Protein AF-A0A7V9C819-F1 (afdb_monomer)

Secondary structure (DSSP, 8-state):
--TTPPPEE---TTTT-S-EEEEEEEEETTEEEEEEEETTTEEEEEEESS-SEEEEE-GGG-HHHHHHH---SS-EEEEESS-HHHHHHHHH-TTHHHH-TT-EEEEEEETTEEEEEEESSPPEEEEE-----------PPP-

Mean predicted aligned error: 7.85 Å

pLDDT: mean 83.58, std 13.46, range [41.59, 98.25]

Structure (mmCIF, N/CA/C/O backbone):
data_AF-A0A7V9C819-F1
#
_entry.id   AF-A0A7V9C819-F1
#
loop_
_atom_site.group_PDB
_atom_site.id
_atom_site.type_symbol
_atom_site.label_atom_id
_atom_site.label_alt_id
_atom_site.label_comp_id
_atom_site.label_asym_id
_atom_site.label_entity_id
_atom_site.label_seq_id
_atom_site.pdbx_PDB_ins_code
_atom_site.Cartn_x
_atom_site.Cartn_y
_atom_site.Cartn_z
_atom_site.occupancy
_atom_site.B_iso_or_equiv
_atom_site.auth_seq_id
_atom_site.auth_comp_id
_atom_site.auth_asym_id
_atom_site.auth_atom_id
_atom_site.pdbx_PDB_model_num
ATOM 1 N N . MET A 1 1 ? -1.822 15.759 12.902 1.00 69.62 1 MET A N 1
ATOM 2 C CA . MET A 1 1 ? -2.241 14.743 11.917 1.00 69.62 1 MET A CA 1
ATOM 3 C C . MET A 1 1 ? -1.214 13.622 11.737 1.00 69.62 1 MET A C 1
ATOM 5 O O . MET A 1 1 ? -1.606 12.491 11.502 1.00 69.62 1 MET A O 1
ATOM 9 N N . TYR A 1 2 ? 0.100 13.877 11.841 1.00 77.06 2 TYR A N 1
ATOM 10 C CA . TYR A 1 2 ? 1.110 12.801 11.720 1.00 77.06 2 TYR A CA 1
ATOM 11 C C . TYR A 1 2 ? 2.069 12.720 12.914 1.00 77.06 2 TYR A C 1
ATOM 13 O O . TYR A 1 2 ? 3.159 12.173 12.782 1.00 77.06 2 TYR A O 1
ATOM 21 N N . GLU A 1 3 ? 1.774 13.384 14.036 1.00 74.06 3 GLU A N 1
ATOM 22 C CA . GLU A 1 3 ? 2.679 13.444 15.203 1.00 74.06 3 GLU A CA 1
ATOM 23 C C . GLU A 1 3 ? 2.896 12.082 15.847 1.00 74.06 3 GLU A C 1
ATOM 25 O O . GLU A 1 3 ? 4.043 11.744 16.125 1.00 74.06 3 GLU A O 1
ATOM 30 N N . ASP A 1 4 ? 1.845 11.273 15.910 1.00 81.06 4 ASP A N 1
ATOM 31 C CA . ASP A 1 4 ? 1.878 9.953 16.540 1.00 81.06 4 ASP A CA 1
ATOM 32 C C . ASP A 1 4 ? 2.040 8.799 15.538 1.00 81.06 4 ASP A C 1
ATOM 34 O O . ASP A 1 4 ? 1.876 7.633 15.894 1.00 81.06 4 ASP A O 1
ATOM 38 N N . TRP A 1 5 ? 2.329 9.103 14.267 1.00 84.50 5 TRP A N 1
ATOM 39 C CA . TRP A 1 5 ? 2.540 8.063 13.262 1.00 84.50 5 TRP A CA 1
ATOM 40 C C . TRP A 1 5 ? 3.913 7.418 13.453 1.00 84.50 5 TRP A C 1
ATOM 42 O O . TRP A 1 5 ? 4.951 8.081 13.389 1.00 84.50 5 TRP A O 1
ATOM 52 N N . GLU A 1 6 ? 3.905 6.102 13.639 1.00 84.00 6 GLU A N 1
ATOM 53 C CA . GLU A 1 6 ? 5.102 5.266 13.648 1.00 84.00 6 GLU A CA 1
ATOM 54 C C . GLU A 1 6 ? 5.311 4.708 12.236 1.00 84.00 6 GLU A C 1
ATOM 56 O O . GLU A 1 6 ? 4.451 4.006 11.705 1.00 84.00 6 GLU A O 1
ATOM 61 N N . PHE A 1 7 ? 6.440 5.054 11.612 1.00 87.38 7 PHE A N 1
ATOM 62 C CA . PHE A 1 7 ? 6.770 4.621 10.256 1.00 87.38 7 PHE A CA 1
ATOM 63 C C . PHE A 1 7 ? 7.772 3.474 10.287 1.00 87.38 7 PHE A C 1
ATOM 65 O O . PHE A 1 7 ? 8.907 3.637 10.745 1.00 87.38 7 PHE A O 1
ATOM 72 N N . GLU A 1 8 ? 7.384 2.346 9.711 1.00 90.31 8 GLU A N 1
ATOM 73 C CA . GLU A 1 8 ? 8.262 1.213 9.468 1.00 90.31 8 GLU A CA 1
ATOM 74 C C . GLU A 1 8 ? 8.575 1.133 7.977 1.00 90.31 8 GLU A C 1
ATOM 76 O O . GLU A 1 8 ? 7.683 1.218 7.130 1.00 90.31 8 GLU A O 1
ATOM 81 N N . ARG A 1 9 ? 9.858 0.985 7.629 1.00 87.94 9 ARG A N 1
ATOM 82 C CA . ARG A 1 9 ? 10.224 0.760 6.230 1.00 87.94 9 ARG A CA 1
ATOM 83 C C . ARG A 1 9 ? 9.764 -0.634 5.831 1.00 87.94 9 ARG A C 1
ATOM 85 O O . ARG A 1 9 ? 10.163 -1.619 6.445 1.00 87.94 9 ARG A O 1
ATOM 92 N N . TRP A 1 10 ? 8.973 -0.698 4.774 1.00 90.38 10 TRP A N 1
ATOM 93 C CA . TRP A 1 10 ? 8.564 -1.949 4.164 1.00 90.38 10 TRP A CA 1
ATOM 94 C C . TRP A 1 10 ? 9.546 -2.271 3.046 1.00 90.38 10 TRP A C 1
ATOM 96 O O . TRP A 1 10 ? 9.541 -1.601 2.017 1.00 90.38 10 TRP A O 1
ATOM 106 N N . GLU A 1 11 ? 10.430 -3.243 3.270 1.00 89.56 11 GLU A N 1
ATOM 107 C CA . GLU A 1 11 ? 11.401 -3.671 2.259 1.00 89.56 11 GLU A CA 1
ATOM 108 C C . GLU A 1 11 ? 10.677 -4.436 1.139 1.00 89.56 11 GLU A C 1
ATOM 110 O O . GLU A 1 11 ? 10.179 -5.545 1.329 1.00 89.56 11 GLU A O 1
ATOM 115 N N . THR A 1 12 ? 10.610 -3.813 -0.034 1.00 88.81 12 THR A N 1
ATOM 116 C CA . THR A 1 12 ? 9.987 -4.309 -1.262 1.00 88.81 12 THR A CA 1
ATOM 117 C C . THR A 1 12 ? 11.013 -4.294 -2.402 1.00 88.81 12 THR A C 1
ATOM 119 O O . THR A 1 12 ? 12.054 -3.634 -2.298 1.00 88.81 12 THR A O 1
ATOM 122 N N . PRO A 1 13 ? 10.745 -4.965 -3.538 1.00 89.19 13 PRO A N 1
ATOM 123 C CA . PRO A 1 13 ? 11.645 -4.942 -4.695 1.00 89.19 13 PRO A CA 1
ATOM 124 C C . PRO A 1 13 ? 11.958 -3.537 -5.248 1.00 89.19 13 PRO A C 1
ATOM 126 O O . PRO A 1 13 ? 12.975 -3.367 -5.931 1.00 89.19 13 PRO A O 1
ATOM 129 N N . VAL A 1 14 ? 11.125 -2.535 -4.927 1.00 86.62 14 VAL A N 1
ATOM 130 C CA . VAL A 1 14 ? 11.303 -1.127 -5.320 1.00 86.62 14 VAL A CA 1
ATOM 131 C C . VAL A 1 14 ? 11.901 -0.227 -4.240 1.00 86.62 14 VAL A C 1
ATOM 133 O O . VAL A 1 14 ? 12.169 0.942 -4.505 1.00 86.62 14 VAL A O 1
ATOM 136 N N . SER A 1 15 ? 12.166 -0.729 -3.030 1.00 84.25 15 SER A N 1
ATOM 137 C CA . SER A 1 15 ? 12.634 0.115 -1.917 1.00 84.25 15 SER A CA 1
ATOM 138 C C . SER A 1 15 ? 13.976 0.812 -2.169 1.00 84.25 15 SER A C 1
ATOM 140 O O . SER A 1 15 ? 14.346 1.707 -1.409 1.00 84.25 15 SER A O 1
ATOM 142 N N . ASN A 1 16 ? 14.716 0.415 -3.210 1.00 82.75 16 ASN A N 1
ATOM 143 C CA . ASN A 1 16 ? 15.995 1.009 -3.610 1.00 82.75 16 ASN A CA 1
ATOM 144 C C . ASN A 1 16 ? 15.942 1.744 -4.962 1.00 82.75 16 ASN A C 1
ATOM 146 O O . ASN A 1 16 ? 16.981 2.202 -5.438 1.00 82.75 16 ASN A O 1
ATOM 150 N N . GLU A 1 17 ? 14.771 1.852 -5.586 1.00 85.69 17 GLU A N 1
ATOM 151 C CA . GLU A 1 17 ? 14.600 2.588 -6.845 1.00 85.69 17 GLU A CA 1
ATOM 152 C C . GLU A 1 17 ? 14.518 4.076 -6.572 1.00 85.69 17 GLU A C 1
ATOM 154 O O . GLU A 1 17 ? 14.049 4.455 -5.517 1.00 85.69 17 GLU A O 1
ATOM 159 N N . ARG A 1 18 ? 14.987 4.948 -7.465 1.00 80.62 18 ARG A N 1
ATOM 160 C CA . ARG A 1 18 ? 15.020 6.389 -7.143 1.00 80.62 18 ARG A CA 1
ATOM 161 C C . ARG A 1 18 ? 13.704 7.114 -7.341 1.00 80.62 18 ARG A C 1
ATOM 163 O O . ARG A 1 18 ? 13.440 8.090 -6.648 1.00 80.62 18 ARG A O 1
ATOM 170 N N . LEU A 1 19 ? 12.971 6.660 -8.341 1.00 83.81 19 LEU A N 1
ATOM 171 C CA . LEU A 1 19 ? 11.755 7.258 -8.848 1.00 83.81 19 LEU A CA 1
ATOM 172 C C . LEU A 1 19 ? 10.758 6.124 -9.004 1.00 83.81 19 LEU A C 1
ATOM 174 O O . LEU A 1 19 ? 11.107 5.062 -9.538 1.00 83.81 19 LEU A O 1
ATOM 178 N N . LEU A 1 20 ? 9.559 6.356 -8.493 1.00 89.38 20 LEU A N 1
ATOM 179 C CA . LEU A 1 20 ? 8.443 5.439 -8.613 1.00 89.38 20 LEU A CA 1
ATOM 180 C C . LEU A 1 20 ? 7.306 6.176 -9.288 1.00 89.38 20 LEU A C 1
ATOM 182 O O . LEU A 1 20 ? 6.921 7.238 -8.819 1.00 89.38 20 LEU A O 1
ATOM 186 N N . SER A 1 21 ? 6.732 5.593 -10.331 1.00 90.19 21 SER A N 1
ATOM 187 C CA . SER A 1 21 ? 5.504 6.105 -10.939 1.00 90.19 21 SER A CA 1
ATOM 188 C C . SER A 1 21 ? 4.426 5.034 -10.902 1.00 90.19 21 SER A C 1
ATOM 190 O O . SER A 1 21 ? 4.705 3.840 -11.033 1.00 90.19 21 SER A O 1
ATOM 192 N N . MET A 1 22 ? 3.185 5.448 -10.669 1.00 91.44 22 MET A N 1
ATOM 193 C CA . MET A 1 22 ? 2.049 4.538 -10.661 1.00 91.44 22 MET A CA 1
ATOM 194 C C . MET A 1 22 ? 1.577 4.298 -12.098 1.00 91.44 22 MET A C 1
ATOM 196 O O . M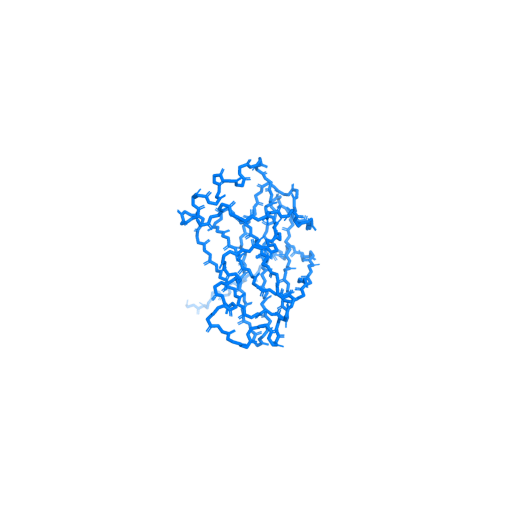ET A 1 22 ? 1.176 5.227 -12.790 1.00 91.44 22 MET A O 1
ATOM 200 N N . VAL A 1 23 ? 1.575 3.036 -12.524 1.00 93.25 23 VAL A N 1
ATOM 201 C CA . VAL A 1 23 ? 1.125 2.619 -13.861 1.00 93.25 23 VAL A CA 1
ATOM 202 C C . VAL A 1 23 ? -0.372 2.331 -13.862 1.00 93.25 23 VAL A C 1
ATOM 204 O O . VAL A 1 23 ? -1.089 2.706 -14.784 1.00 93.25 23 VAL A O 1
ATOM 207 N N . SER A 1 24 ? -0.851 1.631 -12.833 1.00 94.88 24 SER A N 1
ATOM 208 C CA . SER A 1 24 ? -2.232 1.160 -12.760 1.00 94.88 24 SER A CA 1
ATOM 209 C C . SER A 1 24 ? -2.678 0.999 -11.311 1.00 94.88 24 SER A C 1
ATOM 211 O O . SER A 1 24 ? -1.911 0.546 -1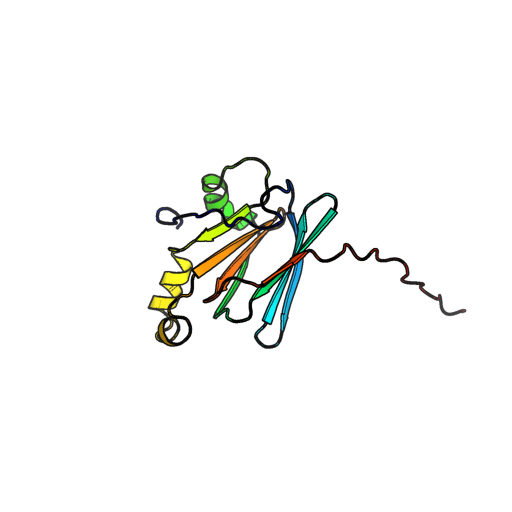0.462 1.00 94.88 24 SER A O 1
ATOM 213 N N . LEU A 1 25 ? -3.948 1.304 -11.062 1.00 96.50 25 LEU A N 1
ATOM 214 C CA . LEU A 1 25 ? -4.670 0.965 -9.844 1.00 96.50 25 LEU A CA 1
ATOM 215 C C . LEU A 1 25 ? -6.035 0.431 -10.274 1.00 96.50 25 LEU A C 1
ATOM 217 O O . LEU A 1 25 ? -6.835 1.169 -10.849 1.00 96.50 25 LEU A O 1
ATOM 221 N N . ILE A 1 26 ? -6.276 -0.852 -10.024 1.00 97.31 26 ILE A N 1
ATOM 222 C CA . ILE A 1 26 ? -7.512 -1.547 -10.386 1.00 97.31 26 ILE A CA 1
ATOM 223 C C . ILE A 1 26 ? -8.086 -2.170 -9.122 1.00 97.31 26 ILE A C 1
ATOM 225 O O . ILE A 1 26 ? -7.382 -2.866 -8.396 1.00 97.31 26 ILE A O 1
ATOM 229 N N . ASP A 1 27 ? -9.364 -1.914 -8.887 1.00 97.00 27 ASP A N 1
ATOM 230 C CA . ASP A 1 27 ? -10.159 -2.477 -7.803 1.00 97.00 27 ASP A CA 1
ATOM 231 C C . ASP A 1 27 ? -11.288 -3.285 -8.448 1.00 97.00 27 ASP A C 1
ATOM 233 O O . ASP A 1 27 ? -12.235 -2.711 -8.993 1.00 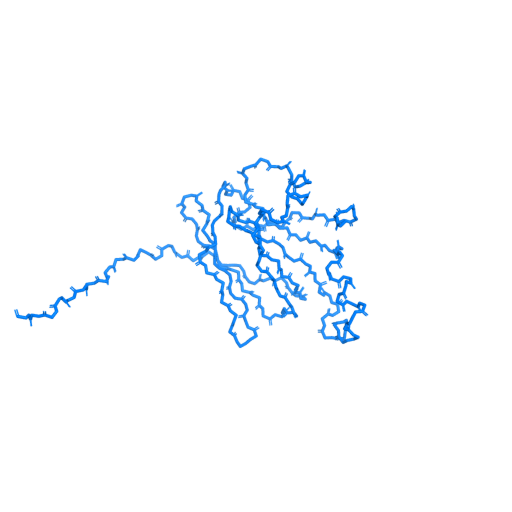97.00 27 ASP A O 1
ATOM 237 N N . ASP A 1 28 ? -11.122 -4.607 -8.489 1.00 94.88 28 ASP A N 1
ATOM 238 C CA . ASP A 1 28 ? -12.068 -5.536 -9.106 1.00 94.88 28 ASP A CA 1
ATOM 239 C C . ASP A 1 28 ? -12.397 -6.661 -8.131 1.00 94.88 28 ASP A C 1
ATOM 241 O O . ASP A 1 28 ? -11.515 -7.401 -7.703 1.00 94.88 28 ASP A O 1
ATOM 245 N N . SER A 1 29 ? -13.687 -6.808 -7.820 1.00 85.44 29 SER A N 1
ATOM 246 C CA . SER A 1 29 ? -14.234 -7.979 -7.132 1.00 85.44 29 SER A CA 1
ATOM 247 C C . SER A 1 29 ? -13.450 -8.386 -5.874 1.00 85.44 29 SER A C 1
ATOM 249 O O . SER A 1 29 ? -13.112 -9.554 -5.713 1.00 85.44 29 SER A O 1
ATOM 251 N N . GLU A 1 30 ? -13.180 -7.418 -4.987 1.00 90.56 30 GLU A N 1
ATOM 252 C CA . GLU A 1 30 ? -12.440 -7.600 -3.718 1.00 90.56 30 GLU A CA 1
ATOM 253 C C . GLU A 1 30 ? -10.930 -7.850 -3.881 1.00 90.56 30 GLU A C 1
ATOM 255 O O . GLU A 1 30 ? -10.257 -8.276 -2.942 1.00 90.56 30 GLU A O 1
ATOM 260 N N . ILE A 1 31 ? -10.373 -7.556 -5.058 1.00 96.81 31 ILE A N 1
ATOM 261 C CA . ILE A 1 31 ? -8.937 -7.595 -5.325 1.00 96.81 31 ILE A CA 1
ATOM 262 C C . ILE A 1 31 ? -8.466 -6.207 -5.763 1.00 96.81 31 ILE A C 1
ATOM 264 O O . ILE A 1 31 ? -8.832 -5.703 -6.828 1.00 96.81 31 ILE A O 1
ATOM 268 N N . LEU A 1 32 ? -7.570 -5.618 -4.971 1.00 98.25 32 LEU A N 1
ATOM 269 C CA . LEU A 1 32 ? -6.899 -4.368 -5.299 1.00 98.25 32 LEU A CA 1
ATOM 270 C C . LEU A 1 32 ? -5.527 -4.686 -5.879 1.00 98.25 32 LEU A C 1
ATOM 272 O O . LEU A 1 32 ? -4.630 -5.168 -5.185 1.00 98.25 32 LEU A O 1
ATOM 276 N N . THR A 1 33 ? -5.360 -4.375 -7.158 1.00 98.06 33 THR A N 1
ATOM 277 C CA . THR A 1 33 ? -4.098 -4.516 -7.882 1.00 98.06 33 THR A CA 1
ATOM 278 C C . THR A 1 33 ? -3.493 -3.145 -8.144 1.00 98.06 33 THR A C 1
ATOM 280 O O . THR A 1 33 ? -4.089 -2.304 -8.816 1.00 98.06 33 THR A O 1
ATOM 283 N N . ILE A 1 34 ? -2.273 -2.932 -7.658 1.00 97.31 34 ILE A N 1
ATOM 284 C CA . ILE A 1 34 ? -1.496 -1.712 -7.884 1.00 97.31 34 ILE A CA 1
ATOM 285 C C . ILE A 1 34 ? -0.240 -2.092 -8.657 1.00 97.31 34 ILE A C 1
ATOM 287 O O . ILE A 1 34 ? 0.500 -2.984 -8.249 1.00 97.31 34 ILE A O 1
ATOM 291 N N . VAL A 1 35 ? 0.016 -1.406 -9.765 1.00 95.69 35 VAL A N 1
ATOM 292 C CA . VAL A 1 35 ? 1.226 -1.583 -10.568 1.00 95.69 35 VAL A CA 1
ATOM 293 C C . VAL A 1 35 ? 2.022 -0.291 -10.537 1.00 95.69 35 VAL A C 1
ATOM 295 O O . VAL A 1 35 ? 1.483 0.780 -10.820 1.00 95.69 35 VAL A O 1
ATOM 298 N N . ILE A 1 36 ? 3.306 -0.403 -10.214 1.00 93.94 36 ILE A N 1
ATOM 299 C CA . ILE A 1 36 ? 4.245 0.717 -10.195 1.00 93.94 36 ILE A CA 1
ATOM 300 C C . ILE A 1 36 ? 5.479 0.400 -11.033 1.00 93.94 36 ILE A C 1
ATOM 302 O O . ILE A 1 36 ? 5.942 -0.742 -11.063 1.00 93.94 36 ILE A O 1
ATOM 306 N N . ASP A 1 37 ? 6.038 1.435 -11.642 1.00 92.19 37 ASP A N 1
ATOM 307 C CA . ASP A 1 37 ? 7.332 1.397 -12.305 1.00 92.19 37 ASP A CA 1
ATOM 308 C C . ASP A 1 37 ? 8.402 1.990 -11.392 1.00 92.19 37 ASP A C 1
ATOM 310 O O . ASP A 1 37 ? 8.317 3.142 -10.974 1.00 92.19 37 ASP A O 1
ATOM 314 N N . GLY A 1 38 ? 9.425 1.191 -11.102 1.00 86.69 38 GLY A N 1
ATOM 315 C CA . GLY A 1 38 ? 10.711 1.623 -10.579 1.00 86.69 38 GLY A CA 1
ATOM 316 C C . GLY A 1 38 ? 11.686 1.875 -11.721 1.00 86.69 38 GLY A C 1
ATOM 317 O O . GLY A 1 38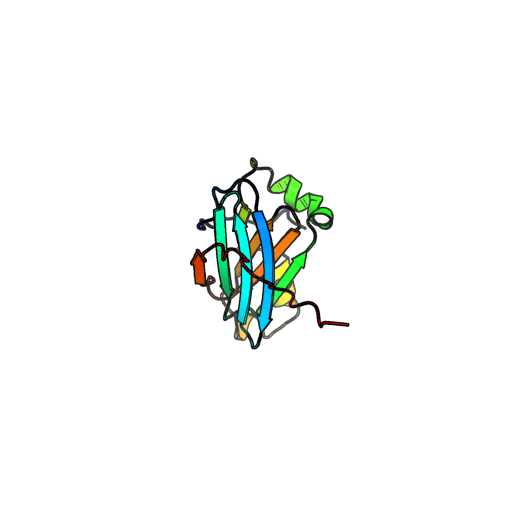 ? 12.110 0.948 -12.419 1.00 86.69 38 GLY A O 1
ATOM 318 N N . LEU A 1 39 ? 12.053 3.140 -11.922 1.00 73.19 39 LEU A N 1
ATOM 319 C CA . LEU A 1 39 ? 12.971 3.512 -12.994 1.00 73.19 39 LEU A CA 1
ATOM 320 C C . LEU A 1 39 ? 14.405 3.042 -12.688 1.00 73.19 39 LEU A C 1
ATOM 322 O O . LEU A 1 39 ? 14.920 3.347 -11.610 1.00 73.19 39 LEU A O 1
ATOM 326 N N . PRO A 1 40 ? 15.108 2.414 -13.658 1.00 69.25 40 PRO A N 1
ATOM 327 C CA . PRO A 1 40 ? 14.793 2.444 -15.090 1.00 69.25 40 PRO A CA 1
ATOM 328 C C . PRO A 1 40 ? 13.990 1.259 -15.650 1.00 69.25 40 PRO A C 1
ATOM 330 O O . PRO A 1 40 ? 13.459 1.424 -16.737 1.00 69.25 40 PRO A O 1
ATOM 333 N N . ASN A 1 41 ? 13.926 0.089 -14.999 1.00 74.44 41 ASN A N 1
ATOM 334 C CA . ASN A 1 41 ? 13.443 -1.137 -15.666 1.00 74.44 41 ASN A CA 1
ATOM 335 C C . ASN A 1 41 ? 12.704 -2.148 -14.764 1.00 74.44 41 ASN A C 1
ATOM 337 O O . ASN A 1 41 ? 12.703 -3.338 -15.070 1.00 74.44 41 ASN A O 1
ATOM 341 N N . LYS A 1 42 ? 12.113 -1.733 -13.642 1.00 86.12 42 LYS A N 1
ATOM 342 C CA . LYS A 1 42 ? 11.341 -2.652 -12.793 1.00 86.12 42 LYS A CA 1
ATOM 343 C C . LYS A 1 42 ? 9.876 -2.288 -12.826 1.00 86.12 42 LYS A C 1
ATOM 345 O O . LYS A 1 42 ? 9.542 -1.158 -12.500 1.00 86.12 42 LYS A O 1
ATOM 350 N N . ARG A 1 43 ? 9.008 -3.251 -13.113 1.00 92.56 43 ARG A N 1
ATOM 351 C CA . ARG A 1 43 ? 7.571 -3.091 -12.916 1.00 92.56 43 ARG A CA 1
ATOM 352 C C . ARG A 1 43 ? 7.121 -4.041 -11.825 1.00 92.56 43 ARG A C 1
ATOM 354 O O . ARG A 1 43 ? 7.314 -5.247 -11.924 1.00 92.56 43 ARG A O 1
ATOM 361 N N . ILE A 1 44 ? 6.565 -3.499 -10.752 1.00 94.06 44 ILE A N 1
ATOM 362 C CA . ILE A 1 44 ? 6.131 -4.278 -9.595 1.00 94.06 44 ILE A CA 1
ATOM 363 C C . ILE A 1 44 ? 4.620 -4.209 -9.488 1.00 94.06 44 ILE A C 1
ATOM 365 O O . ILE A 1 44 ? 4.025 -3.136 -9.564 1.00 94.06 44 ILE A O 1
ATOM 369 N N . ARG A 1 45 ? 4.011 -5.368 -9.267 1.00 96.44 45 ARG A N 1
ATOM 370 C CA . ARG A 1 45 ? 2.595 -5.529 -8.981 1.00 96.44 45 ARG A CA 1
ATOM 371 C C . ARG A 1 45 ? 2.404 -5.908 -7.519 1.00 96.44 45 ARG A C 1
ATOM 373 O O . ARG A 1 45 ? 2.973 -6.896 -7.056 1.00 96.44 45 ARG A O 1
ATOM 380 N N . PHE A 1 46 ? 1.566 -5.142 -6.837 1.00 97.50 46 PHE A N 1
ATOM 381 C CA . PHE A 1 46 ? 1.050 -5.410 -5.502 1.00 97.50 46 PHE A CA 1
ATOM 382 C C . PHE A 1 46 ? -0.396 -5.871 -5.631 1.00 97.50 46 PHE A C 1
ATOM 384 O O . PHE A 1 46 ? -1.181 -5.213 -6.315 1.00 97.50 46 PHE A O 1
ATOM 391 N N . VAL A 1 47 ? -0.745 -6.973 -4.978 1.00 97.94 47 VAL A N 1
ATOM 392 C CA . VAL A 1 47 ? -2.108 -7.508 -4.964 1.00 97.94 47 VAL A CA 1
ATOM 393 C C . VAL A 1 47 ? -2.563 -7.655 -3.520 1.00 97.94 47 VAL A C 1
ATOM 395 O O . VAL A 1 47 ? -1.973 -8.413 -2.754 1.00 97.94 47 VAL A O 1
ATOM 398 N N . PHE A 1 48 ? -3.611 -6.925 -3.156 1.00 97.88 48 PHE A N 1
ATOM 399 C CA . PHE A 1 48 ? -4.285 -7.037 -1.869 1.00 97.88 48 PHE A CA 1
ATOM 400 C C . PHE A 1 48 ? -5.613 -7.769 -2.067 1.00 97.88 48 PHE A C 1
ATOM 402 O O . PHE A 1 48 ? -6.412 -7.368 -2.911 1.00 97.88 48 PHE A O 1
ATOM 409 N N . THR A 1 49 ? -5.851 -8.816 -1.280 1.00 96.38 49 THR A N 1
ATOM 410 C CA . THR A 1 49 ? -7.076 -9.639 -1.336 1.00 96.38 49 THR A CA 1
ATOM 411 C C . THR A 1 49 ? -7.922 -9.562 -0.062 1.00 96.38 49 THR A C 1
ATOM 413 O O . THR A 1 49 ? -9.009 -10.121 -0.022 1.00 96.38 49 THR A O 1
ATOM 416 N N . ASP A 1 50 ? -7.431 -8.891 0.986 1.00 94.50 50 ASP A N 1
ATOM 417 C CA . ASP A 1 50 ? -8.157 -8.641 2.241 1.00 94.50 50 ASP A CA 1
ATOM 418 C C . ASP A 1 50 ? -7.929 -7.189 2.704 1.00 94.50 50 ASP A C 1
ATOM 420 O O . ASP A 1 50 ? -7.181 -6.918 3.650 1.00 94.50 50 ASP A O 1
ATOM 424 N N . TYR A 1 51 ? -8.539 -6.237 1.986 1.00 94.06 51 TYR A N 1
ATOM 425 C CA . TYR A 1 51 ? -8.410 -4.798 2.241 1.00 94.06 51 TYR A CA 1
ATOM 426 C C . TYR A 1 51 ? -9.775 -4.135 2.513 1.00 94.06 51 TYR A C 1
ATOM 428 O O . TYR A 1 51 ? -10.605 -4.003 1.615 1.00 94.06 51 TYR A O 1
ATOM 436 N N . PRO A 1 52 ? -10.039 -3.631 3.732 1.00 9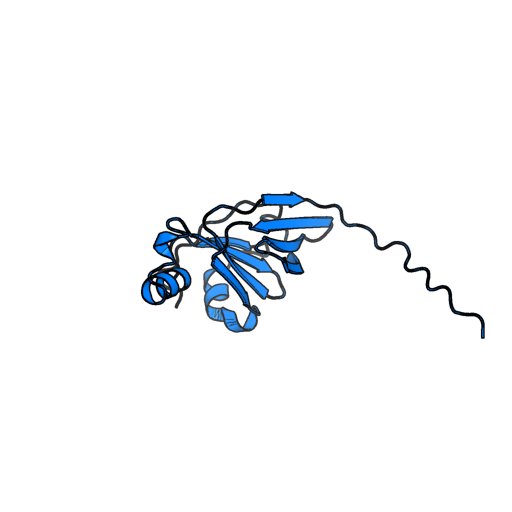1.69 52 PRO A N 1
ATOM 437 C CA . PRO A 1 52 ? -11.288 -2.917 4.019 1.00 91.69 52 PRO A CA 1
ATOM 4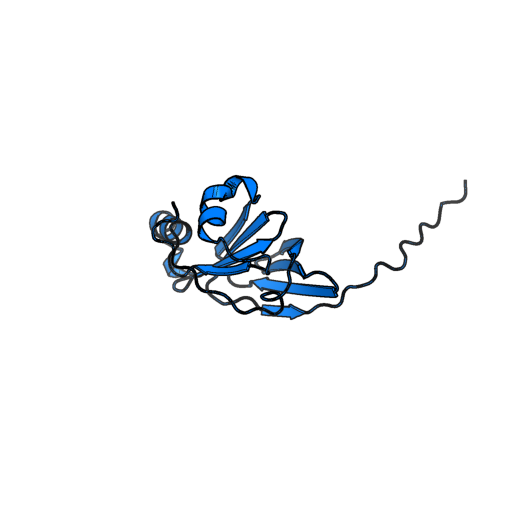38 C C . PRO A 1 52 ? -11.398 -1.537 3.356 1.00 91.69 52 PRO A C 1
ATOM 440 O O . PRO A 1 52 ? -12.500 -0.989 3.251 1.00 91.69 52 PRO A O 1
ATOM 443 N N . ALA A 1 53 ? -10.270 -0.915 2.997 1.00 92.88 53 ALA A N 1
ATOM 444 C CA . ALA A 1 53 ? -10.243 0.404 2.374 1.00 92.88 53 ALA A CA 1
ATOM 445 C C . ALA A 1 53 ? -8.890 0.704 1.719 1.00 92.88 53 ALA A C 1
ATOM 447 O O . ALA A 1 53 ? -7.839 0.318 2.228 1.00 92.88 53 ALA A O 1
ATOM 448 N N . TYR A 1 54 ? -8.913 1.511 0.660 1.00 96.06 54 TYR A N 1
ATOM 449 C CA . TYR A 1 54 ? -7.732 2.182 0.124 1.00 96.06 54 TYR A CA 1
ATOM 450 C C . TYR A 1 54 ? -8.060 3.628 -0.258 1.00 96.06 54 TYR A C 1
ATOM 452 O O . TYR A 1 54 ? -9.223 4.031 -0.336 1.00 96.06 54 TYR A O 1
ATOM 460 N N . ARG A 1 55 ? -7.020 4.425 -0.493 1.00 94.50 55 ARG A N 1
ATOM 461 C CA . ARG A 1 55 ? -7.120 5.760 -1.085 1.00 94.50 55 ARG A CA 1
ATOM 462 C C . ARG A 1 55 ? -5.883 6.062 -1.916 1.00 94.50 55 ARG A C 1
ATOM 464 O O . ARG A 1 55 ? -4.774 5.703 -1.535 1.00 94.50 55 ARG A O 1
ATOM 471 N N . ASN A 1 56 ? -6.088 6.764 -3.023 1.00 93.75 56 ASN A N 1
ATOM 472 C CA . ASN A 1 56 ? -5.020 7.364 -3.811 1.00 93.75 56 ASN A CA 1
ATOM 473 C C . ASN A 1 56 ? -5.077 8.881 -3.615 1.00 93.75 56 ASN A C 1
ATOM 475 O O . ASN A 1 56 ? -6.116 9.499 -3.859 1.00 93.75 56 ASN A O 1
ATOM 479 N N . ILE A 1 57 ? -3.993 9.467 -3.114 1.00 90.88 57 ILE A N 1
ATOM 480 C CA . ILE A 1 57 ? -3.931 10.884 -2.762 1.00 90.88 57 ILE A CA 1
ATOM 481 C C . ILE A 1 57 ? -2.756 11.527 -3.481 1.00 90.88 57 ILE A C 1
ATOM 483 O O . ILE A 1 57 ? -1.620 11.080 -3.359 1.00 90.88 57 ILE A O 1
ATOM 487 N N . GLN A 1 58 ? -3.030 12.633 -4.171 1.00 85.56 58 GLN A N 1
ATOM 488 C CA . GLN A 1 58 ? -1.986 13.459 -4.765 1.00 85.56 58 GLN A CA 1
ATOM 489 C C . GLN A 1 58 ? -1.032 13.988 -3.688 1.00 85.56 58 GLN A C 1
ATOM 491 O O . GLN A 1 58 ? -1.449 14.533 -2.660 1.00 85.56 58 GLN A O 1
ATOM 496 N N . GLU A 1 59 ? 0.261 13.878 -3.964 1.00 77.12 59 GLU A N 1
ATOM 497 C CA . GLU A 1 59 ? 1.340 14.214 -3.037 1.00 77.12 59 GLU A CA 1
ATOM 498 C C . GLU A 1 59 ? 1.286 15.659 -2.516 1.00 77.12 59 GLU A C 1
ATOM 500 O O . GLU A 1 59 ? 1.603 15.908 -1.352 1.00 77.12 59 GLU A O 1
ATOM 505 N N . LEU A 1 60 ? 0.803 16.600 -3.335 1.00 80.62 60 LEU A N 1
ATOM 506 C CA . LEU A 1 60 ? 0.700 18.024 -3.003 1.00 80.62 60 LEU A CA 1
ATOM 507 C C . LEU A 1 60 ? -0.260 18.303 -1.838 1.00 80.62 60 LEU A C 1
ATOM 509 O O . LEU A 1 60 ? -0.147 19.333 -1.177 1.00 80.62 60 LEU A O 1
ATOM 513 N N . TYR A 1 61 ? -1.183 17.382 -1.547 1.00 83.00 61 TYR A N 1
ATOM 514 C CA . TYR A 1 61 ? -2.071 17.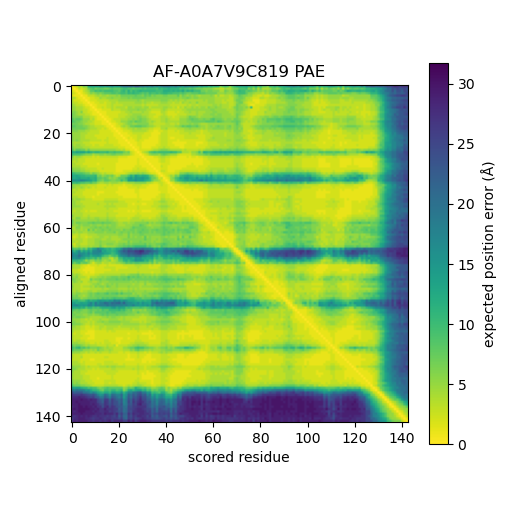467 -0.383 1.00 83.00 61 TYR A CA 1
ATOM 515 C C . TYR A 1 61 ? -1.482 16.796 0.867 1.00 83.00 61 TYR A C 1
ATOM 517 O O . TYR A 1 61 ? -2.122 16.756 1.919 1.00 83.00 61 TYR A O 1
ATOM 525 N N . ARG A 1 62 ? -0.256 16.268 0.778 1.00 81.12 62 ARG A N 1
ATOM 526 C CA . ARG A 1 62 ? 0.449 15.537 1.840 1.00 81.12 62 ARG A CA 1
ATOM 527 C C . ARG A 1 62 ? 1.759 16.210 2.255 1.00 81.12 62 ARG A C 1
ATOM 529 O O . ARG A 1 62 ? 2.621 15.565 2.838 1.00 81.12 62 ARG A O 1
ATOM 536 N N . THR A 1 63 ? 1.908 17.514 2.036 1.00 78.94 63 THR A N 1
ATOM 537 C CA . THR A 1 63 ? 3.150 18.266 2.305 1.00 78.94 63 THR A CA 1
ATOM 538 C C . THR A 1 63 ? 3.719 18.050 3.714 1.00 78.94 63 THR A C 1
ATOM 540 O O . THR A 1 63 ? 4.923 17.880 3.876 1.00 78.94 63 THR A O 1
ATOM 543 N N . GLU A 1 64 ? 2.874 18.001 4.749 1.00 83.44 64 GLU A N 1
ATOM 544 C CA . GLU A 1 64 ? 3.316 17.714 6.125 1.00 83.44 64 GLU A CA 1
ATOM 545 C C . GLU A 1 64 ? 3.882 16.297 6.301 1.00 83.44 64 GLU A C 1
ATOM 547 O O . GLU A 1 64 ? 4.877 16.118 7.005 1.00 83.44 64 GLU A O 1
ATOM 552 N N . LEU A 1 65 ? 3.272 15.297 5.657 1.00 82.69 65 LEU A N 1
ATOM 553 C CA . LEU A 1 65 ? 3.755 13.916 5.653 1.00 82.69 65 LEU A CA 1
ATOM 554 C C . LEU A 1 65 ? 5.119 13.848 4.958 1.00 82.69 65 LEU A C 1
ATOM 556 O O . LEU A 1 65 ? 6.069 13.311 5.522 1.00 82.69 65 LEU A O 1
ATOM 560 N N . TRP A 1 66 ? 5.252 14.472 3.787 1.00 79.38 66 TRP A N 1
ATOM 561 C CA . TRP A 1 66 ? 6.512 14.520 3.041 1.00 79.38 66 TRP A CA 1
ATOM 562 C C . TRP A 1 66 ? 7.641 15.211 3.804 1.00 79.38 66 TRP A C 1
ATOM 564 O O . TRP A 1 66 ? 8.769 14.717 3.828 1.00 79.38 66 TRP A O 1
ATOM 574 N N . ASN A 1 67 ? 7.331 16.299 4.512 1.00 80.88 67 ASN A N 1
ATOM 575 C CA . ASN A 1 67 ? 8.290 16.975 5.384 1.00 80.88 67 ASN A CA 1
ATOM 576 C C . ASN A 1 67 ? 8.809 16.062 6.506 1.00 80.88 67 ASN A C 1
ATOM 578 O O . ASN A 1 67 ? 9.959 16.201 6.916 1.00 80.88 67 ASN A O 1
ATOM 582 N N . LYS A 1 68 ? 7.992 15.122 6.998 1.00 79.38 68 LYS A N 1
ATOM 583 C CA . LYS A 1 68 ? 8.421 14.130 7.996 1.00 79.38 68 LYS A CA 1
ATOM 584 C C . LYS A 1 68 ? 9.191 12.965 7.391 1.00 79.38 68 LYS A C 1
ATOM 586 O O . LYS A 1 68 ? 10.143 12.488 8.002 1.00 79.38 68 LYS A O 1
ATOM 591 N N . LEU A 1 69 ? 8.791 12.513 6.205 1.00 78.81 69 LEU A N 1
ATOM 592 C CA . LEU A 1 69 ? 9.423 11.384 5.528 1.00 78.81 69 LEU A CA 1
ATOM 593 C C . LEU A 1 69 ? 10.818 11.709 4.978 1.00 78.81 69 LEU A C 1
ATOM 595 O O . LEU A 1 69 ? 11.520 10.768 4.622 1.00 78.81 69 LEU A O 1
ATOM 599 N N . TYR A 1 70 ? 11.218 12.992 4.953 1.00 63.94 70 TYR A N 1
ATOM 600 C CA . TYR A 1 70 ? 12.455 13.563 4.395 1.00 63.94 70 TYR A CA 1
ATOM 601 C C . TYR A 1 70 ? 13.664 12.607 4.398 1.00 63.94 70 TYR A C 1
ATOM 603 O O . TYR A 1 70 ? 14.539 12.628 5.271 1.00 63.94 70 TYR A O 1
ATOM 611 N N . ARG A 1 71 ? 13.721 11.750 3.375 1.00 58.47 71 ARG A N 1
ATOM 612 C CA . ARG A 1 71 ? 14.801 10.809 3.089 1.00 58.47 71 ARG A CA 1
ATOM 613 C C . ARG A 1 71 ? 15.018 10.761 1.582 1.00 58.47 71 ARG A C 1
ATOM 615 O O . ARG A 1 71 ? 14.105 10.923 0.784 1.00 58.47 71 ARG A O 1
ATOM 622 N N . LYS A 1 72 ? 16.294 10.620 1.237 1.00 57.28 72 LYS A N 1
ATOM 623 C CA . LYS A 1 72 ? 16.889 10.800 -0.088 1.00 57.28 72 LYS A CA 1
ATOM 624 C C . LYS A 1 72 ? 16.223 9.904 -1.136 1.00 57.28 72 LYS A C 1
ATOM 626 O O . LYS A 1 72 ? 16.395 8.701 -1.016 1.00 57.28 72 LYS A O 1
ATOM 631 N N . ASN A 1 73 ? 15.593 10.509 -2.149 1.00 56.47 73 ASN A N 1
ATOM 632 C CA . ASN A 1 73 ? 15.395 10.044 -3.536 1.00 56.47 73 ASN A CA 1
ATOM 633 C C . ASN A 1 73 ? 15.363 8.518 -3.753 1.00 56.47 73 ASN A C 1
ATOM 635 O O . ASN A 1 73 ? 16.078 8.035 -4.629 1.00 56.47 73 ASN A O 1
ATOM 639 N N . LEU A 1 74 ? 14.654 7.760 -2.921 1.00 63.94 74 LEU A N 1
ATOM 640 C CA . LEU A 1 74 ? 14.530 6.310 -3.015 1.00 63.94 74 LEU A CA 1
ATOM 641 C C . LEU A 1 74 ? 13.079 5.944 -2.716 1.00 63.94 74 LEU A C 1
ATOM 643 O O . LEU A 1 74 ? 12.461 6.578 -1.866 1.00 63.94 74 LEU A O 1
ATOM 647 N N . GLY A 1 75 ? 12.565 4.930 -3.400 1.00 71.50 75 GLY A N 1
ATOM 648 C CA . GLY A 1 75 ? 11.186 4.494 -3.404 1.00 71.50 75 GLY A CA 1
ATOM 649 C C . GLY A 1 75 ? 10.702 4.245 -1.990 1.00 71.50 75 GLY A C 1
ATOM 650 O O . GLY A 1 75 ? 11.333 3.515 -1.217 1.00 71.50 75 GLY A O 1
ATOM 651 N N . ILE A 1 76 ? 9.596 4.895 -1.637 1.00 85.19 76 ILE A N 1
ATOM 652 C CA . ILE A 1 76 ? 9.101 4.916 -0.268 1.00 85.19 76 ILE A CA 1
ATOM 653 C C . ILE A 1 76 ? 7.907 3.975 -0.172 1.00 85.19 76 ILE A C 1
ATOM 655 O O . ILE A 1 76 ? 6.780 4.322 -0.511 1.00 85.19 76 ILE A O 1
ATOM 659 N N . THR A 1 77 ? 8.178 2.773 0.321 1.00 91.25 77 THR A N 1
ATOM 660 C CA . THR A 1 77 ? 7.166 1.820 0.777 1.00 91.25 77 THR A CA 1
ATOM 661 C C . THR A 1 77 ? 7.225 1.728 2.296 1.00 91.25 77 THR A C 1
ATOM 663 O O . THR A 1 77 ? 8.298 1.533 2.880 1.00 91.25 77 THR A O 1
ATOM 666 N N . LEU A 1 78 ? 6.081 1.904 2.953 1.00 91.62 78 LEU A N 1
ATOM 667 C CA . LEU A 1 78 ? 5.975 2.005 4.407 1.00 91.62 78 LEU A CA 1
ATOM 668 C C . LEU A 1 78 ? 4.849 1.122 4.940 1.00 91.62 78 LEU A C 1
ATOM 670 O O . LEU A 1 78 ? 3.815 0.955 4.293 1.00 91.62 78 LEU A O 1
ATOM 674 N N . ILE A 1 79 ? 5.045 0.625 6.155 1.00 93.31 79 ILE A N 1
ATOM 675 C CA . ILE A 1 79 ? 3.981 0.134 7.029 1.00 93.31 79 ILE A CA 1
ATOM 676 C C . ILE A 1 79 ? 3.815 1.160 8.150 1.00 93.31 79 ILE A C 1
ATOM 678 O O . ILE A 1 79 ? 4.793 1.701 8.669 1.00 93.31 79 ILE A O 1
ATOM 682 N N . ILE A 1 80 ? 2.568 1.452 8.501 1.00 91.44 80 ILE A N 1
ATOM 683 C CA . ILE A 1 80 ? 2.191 2.458 9.491 1.00 91.44 80 ILE A CA 1
ATOM 684 C C . ILE A 1 80 ? 1.275 1.775 10.515 1.00 91.44 80 ILE A C 1
ATOM 686 O O . ILE A 1 80 ? 0.050 1.890 10.427 1.00 91.44 80 ILE A O 1
ATOM 690 N N . PRO A 1 81 ? 1.836 1.015 11.477 1.00 82.50 81 PRO A N 1
ATOM 691 C CA . PRO A 1 81 ? 1.050 0.164 12.376 1.00 82.50 81 PRO A CA 1
ATOM 692 C C . PRO A 1 81 ? 0.024 0.949 13.198 1.00 82.50 81 PRO A C 1
ATOM 694 O O . PRO A 1 81 ? -1.053 0.447 13.515 1.00 82.50 81 PRO A O 1
ATOM 697 N N . LYS A 1 82 ? 0.354 2.204 13.520 1.00 82.75 82 LYS A N 1
ATOM 698 C CA . LYS A 1 82 ? -0.523 3.154 14.202 1.00 82.75 82 LYS A CA 1
ATOM 699 C C . LYS A 1 82 ? -0.684 4.382 13.326 1.00 82.75 82 LYS A C 1
ATOM 701 O O . LYS A 1 82 ? 0.230 5.197 13.209 1.00 82.75 82 LYS A O 1
ATOM 706 N N . SER A 1 83 ? -1.849 4.515 12.706 1.00 85.00 83 SER A N 1
ATOM 707 C CA . SER A 1 83 ? -2.205 5.724 11.969 1.00 85.00 83 SER A CA 1
ATOM 708 C C . SER A 1 83 ? -3.547 6.259 12.446 1.00 85.00 83 SER A C 1
ATOM 710 O O . SER A 1 83 ? -4.468 5.502 12.738 1.00 85.00 83 SER A O 1
ATOM 712 N N . GLU A 1 84 ? -3.694 7.582 12.470 1.00 87.69 84 GLU A N 1
ATOM 713 C CA . GLU A 1 84 ? -4.991 8.218 12.752 1.00 87.69 84 GLU A CA 1
ATOM 714 C C . GLU A 1 84 ? -6.087 7.710 11.793 1.00 87.69 84 GLU A C 1
ATOM 716 O O . GLU A 1 84 ? -7.267 7.689 12.134 1.00 87.69 84 GLU A O 1
ATOM 721 N N . TRP A 1 85 ? -5.701 7.267 10.590 1.00 87.12 85 TRP A N 1
ATOM 722 C CA . TRP A 1 85 ? -6.634 6.750 9.600 1.00 87.12 85 TRP A CA 1
ATOM 723 C C . TRP A 1 85 ? -7.268 5.424 10.027 1.00 87.12 85 TRP A C 1
ATOM 725 O O . TRP A 1 85 ? -8.495 5.339 10.034 1.00 87.12 85 TRP A O 1
ATOM 735 N N . ILE A 1 86 ? -6.479 4.427 10.445 1.00 85.44 86 ILE A N 1
ATOM 736 C CA . ILE A 1 86 ? -7.049 3.162 10.933 1.00 85.44 86 ILE A CA 1
ATOM 737 C C . ILE A 1 86 ? -7.891 3.382 12.197 1.00 85.44 86 ILE A C 1
ATOM 739 O O . ILE A 1 86 ? -9.008 2.875 12.285 1.00 85.44 86 ILE A O 1
ATOM 743 N N . GLU A 1 87 ? -7.428 4.234 13.116 1.00 85.31 87 GLU A N 1
ATOM 744 C CA . GLU A 1 87 ? -8.172 4.579 14.334 1.00 85.31 87 GLU A CA 1
ATOM 745 C C . GLU A 1 87 ? -9.513 5.253 14.024 1.00 85.31 87 GLU A C 1
ATOM 747 O O . GLU A 1 87 ? -10.532 4.936 14.640 1.00 85.31 87 GLU A O 1
ATOM 752 N N . SER A 1 88 ? -9.558 6.128 13.014 1.00 85.56 88 SER A N 1
ATOM 753 C CA . SER A 1 88 ? -10.812 6.755 12.585 1.00 85.56 88 SER A CA 1
ATOM 754 C C . SER A 1 88 ? -11.841 5.733 12.090 1.00 85.56 88 SER A C 1
ATOM 756 O O . SER A 1 88 ? -13.041 5.909 12.314 1.00 85.56 88 SER A O 1
ATOM 758 N N . PHE A 1 89 ? -11.398 4.637 11.463 1.00 81.19 89 PHE A N 1
ATOM 759 C CA . PHE A 1 89 ? -12.297 3.559 11.054 1.00 81.19 89 PHE A CA 1
ATOM 760 C C . PHE A 1 89 ? -12.738 2.711 12.242 1.00 81.19 89 PHE A C 1
ATOM 762 O O . PHE A 1 89 ? -13.921 2.400 12.323 1.00 81.19 89 PHE A O 1
ATOM 769 N N . ARG A 1 90 ? -11.844 2.398 13.185 1.00 82.81 90 ARG A N 1
ATOM 770 C CA . ARG A 1 90 ? -12.207 1.675 14.416 1.00 82.81 90 ARG A CA 1
ATOM 771 C C . ARG A 1 90 ? -13.287 2.402 15.216 1.00 82.81 90 ARG A C 1
ATOM 773 O O . ARG A 1 90 ? -14.222 1.784 15.709 1.00 82.81 90 ARG A O 1
ATOM 780 N N . GLN A 1 91 ? -13.204 3.730 15.286 1.00 80.88 91 GLN A N 1
ATOM 781 C CA . GLN A 1 91 ? -14.186 4.552 15.999 1.00 80.88 91 GLN A CA 1
ATOM 782 C C . GLN A 1 91 ? -15.523 4.699 15.260 1.00 80.88 91 GLN A C 1
ATOM 784 O O . GLN A 1 91 ? -16.557 4.870 15.902 1.00 80.88 91 GLN A O 1
ATOM 789 N N . SER A 1 92 ? -15.517 4.683 13.924 1.00 75.00 92 SER A N 1
ATOM 790 C CA . SER A 1 92 ? -16.712 4.960 13.107 1.00 75.00 92 SER A CA 1
ATOM 791 C C . SER A 1 92 ? -17.398 3.713 12.546 1.00 75.00 92 SER A C 1
ATOM 793 O O . SER A 1 92 ? -18.573 3.777 12.181 1.00 75.00 92 SER A O 1
ATOM 795 N N . LYS A 1 93 ? -16.693 2.581 12.470 1.00 68.56 93 LYS A N 1
ATOM 796 C CA . LYS A 1 93 ? -17.188 1.307 11.951 1.00 68.56 93 LYS A CA 1
ATOM 797 C C . LYS A 1 93 ? -16.976 0.215 12.992 1.00 68.56 93 LYS A C 1
ATOM 799 O O . LYS A 1 93 ? -15.942 -0.444 13.004 1.00 68.56 93 LYS A O 1
ATOM 804 N N . GLU A 1 94 ? -18.015 -0.041 13.783 1.00 70.25 94 GLU A N 1
ATOM 805 C CA . GLU A 1 94 ? -18.039 -1.079 14.831 1.00 70.25 94 GLU A CA 1
ATOM 806 C C . GLU A 1 94 ? -17.645 -2.485 14.331 1.00 70.25 94 GLU A C 1
ATOM 808 O O . GLU A 1 94 ? -17.282 -3.347 15.125 1.00 70.25 94 GLU A O 1
ATOM 813 N N . LEU A 1 95 ? -17.700 -2.725 13.016 1.00 78.31 95 LEU A N 1
ATOM 814 C CA . LEU A 1 95 ? -17.402 -4.016 12.398 1.00 78.31 95 LEU A CA 1
ATOM 815 C C . LEU A 1 95 ? -15.990 -4.133 11.804 1.00 78.31 95 LEU A C 1
ATOM 817 O O . LEU A 1 95 ? -15.619 -5.239 11.417 1.00 78.31 95 LEU A O 1
ATOM 821 N N . LEU A 1 96 ? -15.194 -3.053 11.722 1.00 81.25 96 LEU A N 1
ATOM 822 C CA . LEU A 1 96 ? -13.841 -3.155 11.154 1.00 81.25 96 LEU A CA 1
ATOM 823 C C . LEU A 1 96 ? -12.996 -4.148 11.958 1.00 81.25 96 LEU A C 1
ATOM 825 O O . LEU A 1 96 ? -12.445 -5.071 11.374 1.00 81.25 96 LEU A O 1
ATOM 829 N N . ASP A 1 97 ? -12.959 -4.009 13.284 1.00 83.69 97 ASP A N 1
ATOM 830 C CA . ASP A 1 97 ? -12.186 -4.908 14.151 1.00 83.69 97 ASP A CA 1
ATOM 831 C C . ASP A 1 97 ? -12.785 -6.326 14.222 1.00 83.69 97 ASP A C 1
ATOM 833 O O . ASP A 1 97 ? -12.116 -7.258 14.661 1.00 83.69 97 ASP A O 1
ATOM 837 N N . VAL A 1 98 ? -14.035 -6.515 13.781 1.00 84.38 98 VAL A N 1
ATOM 838 C CA . VAL A 1 98 ? -14.668 -7.840 13.702 1.00 84.38 98 VAL A CA 1
ATOM 839 C C . VAL A 1 98 ? -14.192 -8.597 12.463 1.00 84.38 98 VAL A C 1
ATOM 841 O O . VAL A 1 98 ? -13.857 -9.775 12.568 1.00 84.38 98 VAL A O 1
ATOM 844 N N . TYR A 1 99 ? -14.161 -7.939 11.301 1.00 86.31 99 TYR A N 1
ATOM 845 C CA . TYR A 1 99 ? -13.786 -8.580 10.034 1.00 86.31 99 TYR A CA 1
ATOM 846 C C . TYR A 1 99 ? -12.286 -8.485 9.724 1.00 86.31 99 TYR A C 1
ATOM 848 O O . TYR A 1 99 ? -11.735 -9.404 9.130 1.00 86.31 99 TYR A O 1
ATOM 856 N N . HIS A 1 100 ? -11.614 -7.424 10.176 1.00 89.12 100 HIS A N 1
ATOM 857 C CA . HIS A 1 100 ? -10.200 -7.143 9.906 1.00 89.12 100 HIS A CA 1
ATOM 858 C C . HIS A 1 100 ? -9.449 -6.755 11.200 1.00 89.12 100 HIS A C 1
ATOM 860 O O . HIS A 1 100 ? -8.910 -5.649 11.307 1.00 89.12 100 HIS A O 1
ATOM 866 N N . PRO A 1 101 ? -9.408 -7.642 12.215 1.00 88.88 101 PRO A N 1
ATOM 867 C CA . PRO A 1 101 ? -8.846 -7.342 13.539 1.00 88.88 101 PRO A CA 1
ATOM 868 C C . PRO A 1 101 ? -7.360 -6.960 13.519 1.00 88.88 101 PRO A C 1
ATOM 870 O O . PRO A 1 101 ? -6.891 -6.258 14.415 1.00 88.88 101 PRO A O 1
ATOM 873 N N . ASN A 1 102 ? -6.616 -7.413 12.508 1.00 89.50 102 ASN A N 1
ATOM 874 C CA . ASN A 1 102 ? -5.183 -7.173 12.359 1.00 89.50 102 ASN A CA 1
ATOM 875 C C . ASN A 1 102 ? -4.880 -6.199 11.218 1.00 89.50 102 ASN A C 1
ATOM 877 O O . ASN A 1 102 ? -3.747 -6.172 10.744 1.00 89.50 102 ASN A O 1
ATOM 881 N N . ALA A 1 103 ? -5.866 -5.413 10.767 1.00 91.12 103 ALA A N 1
ATOM 882 C CA . ALA A 1 103 ? -5.639 -4.426 9.725 1.00 91.12 103 ALA A CA 1
ATOM 883 C C . ALA A 1 103 ? -4.435 -3.540 10.077 1.00 91.12 103 ALA A C 1
ATOM 885 O O . ALA A 1 103 ? -4.333 -2.993 11.178 1.00 91.12 103 ALA A O 1
ATOM 886 N N . VAL A 1 104 ? -3.525 -3.395 9.120 1.00 93.00 104 VAL A N 1
ATOM 887 C CA . VAL A 1 104 ? -2.404 -2.460 9.165 1.00 93.00 104 VAL A CA 1
ATOM 888 C C . VAL A 1 104 ? -2.480 -1.532 7.962 1.00 93.00 104 VAL A C 1
ATOM 890 O O . VAL A 1 104 ? -3.127 -1.824 6.956 1.00 93.00 104 VAL A O 1
ATOM 893 N N . HIS A 1 105 ? -1.829 -0.381 8.074 1.00 95.12 105 HIS A N 1
ATOM 894 C CA . HIS A 1 105 ? -1.808 0.619 7.021 1.00 95.12 105 HIS A CA 1
ATOM 895 C C . HIS A 1 105 ? -0.515 0.494 6.205 1.00 95.12 105 HIS A C 1
ATOM 897 O O . HIS A 1 105 ? 0.573 0.765 6.708 1.00 95.12 105 HIS A O 1
ATOM 903 N N . TYR A 1 106 ? -0.643 0.105 4.940 1.00 95.81 106 TYR A N 1
ATOM 904 C CA . TYR A 1 106 ? 0.418 0.108 3.938 1.00 95.81 106 TYR A CA 1
ATOM 905 C C . TYR A 1 106 ? 0.387 1.402 3.134 1.00 95.81 106 TYR A C 1
ATOM 907 O O . TYR A 1 106 ? -0.677 1.861 2.725 1.00 95.81 106 TYR A O 1
ATOM 915 N N . MET A 1 107 ? 1.554 1.968 2.855 1.00 93.81 107 MET A N 1
ATOM 916 C CA . MET A 1 107 ? 1.686 3.165 2.036 1.00 93.81 107 MET A CA 1
ATOM 917 C C . MET A 1 107 ? 2.753 2.952 0.964 1.00 93.81 107 MET A C 1
ATOM 919 O O . MET A 1 107 ? 3.881 2.556 1.261 1.00 93.81 107 MET A O 1
ATOM 923 N N . ILE A 1 108 ? 2.383 3.231 -0.282 1.00 93.38 108 ILE A N 1
ATOM 924 C CA . ILE A 1 108 ? 3.250 3.226 -1.458 1.00 93.38 108 ILE A CA 1
ATOM 925 C C . ILE A 1 108 ? 3.301 4.664 -1.961 1.00 93.38 108 ILE A C 1
ATOM 927 O O . ILE A 1 108 ? 2.313 5.168 -2.498 1.00 93.38 108 ILE A O 1
ATOM 931 N N . CYS A 1 109 ? 4.431 5.338 -1.769 1.00 90.25 109 CYS A N 1
ATOM 932 C CA . CYS A 1 109 ? 4.616 6.686 -2.279 1.00 90.25 109 CYS A CA 1
ATOM 933 C C . CYS A 1 109 ? 5.342 6.653 -3.626 1.00 90.25 109 CYS A C 1
ATOM 935 O O . CYS A 1 109 ? 6.415 6.061 -3.761 1.00 90.25 109 CYS A O 1
ATOM 937 N N . THR A 1 110 ? 4.743 7.327 -4.597 1.00 88.25 110 THR A N 1
ATOM 938 C CA . THR A 1 110 ? 5.244 7.554 -5.954 1.00 88.25 110 THR A CA 1
ATOM 939 C C . THR A 1 110 ? 5.482 9.048 -6.160 1.00 88.25 110 THR A C 1
ATOM 941 O O . THR A 1 110 ? 5.047 9.854 -5.338 1.00 88.25 110 THR A O 1
ATOM 944 N N . ASP A 1 111 ? 6.135 9.410 -7.259 1.00 84.56 111 ASP A N 1
ATOM 945 C CA . ASP A 1 111 ? 6.407 10.800 -7.643 1.00 84.56 111 ASP A CA 1
ATOM 946 C C . ASP A 1 111 ? 5.129 11.571 -8.032 1.00 84.56 111 ASP A C 1
ATOM 948 O O . ASP A 1 111 ? 5.146 12.793 -8.127 1.00 84.56 111 ASP A O 1
ATOM 952 N N . ASP A 1 112 ? 4.017 10.865 -8.270 1.00 80.81 112 ASP A N 1
ATOM 953 C CA . ASP A 1 112 ? 2.740 11.453 -8.693 1.00 80.81 112 ASP A CA 1
ATOM 954 C C . ASP A 1 112 ? 1.668 11.404 -7.579 1.00 80.81 112 ASP A C 1
ATOM 956 O O . ASP A 1 112 ? 0.585 11.992 -7.695 1.00 80.81 112 ASP A O 1
ATOM 960 N N . GLY A 1 113 ? 1.941 10.702 -6.473 1.00 87.50 113 GLY A N 1
ATOM 961 C CA . GLY A 1 113 ? 0.983 10.503 -5.386 1.00 87.50 113 GLY A CA 1
ATOM 962 C C . GLY A 1 113 ? 1.307 9.351 -4.438 1.00 87.50 113 GLY A C 1
ATOM 963 O O . GLY A 1 113 ? 2.262 8.598 -4.620 1.00 87.50 113 GLY A O 1
ATOM 964 N N . CYS A 1 114 ? 0.477 9.196 -3.411 1.00 90.31 114 CYS A N 1
ATOM 965 C CA . CYS A 1 114 ? 0.567 8.116 -2.437 1.00 90.31 114 CYS A CA 1
ATOM 966 C C . CYS A 1 114 ? -0.671 7.228 -2.522 1.00 90.31 114 CYS A C 1
ATOM 968 O O . CYS A 1 114 ? -1.799 7.711 -2.385 1.00 90.31 114 CYS A O 1
ATOM 970 N N . VAL A 1 115 ? -0.450 5.923 -2.654 1.00 94.62 115 VAL A N 1
ATOM 971 C CA . VAL A 1 115 ? -1.495 4.921 -2.457 1.00 94.62 115 VAL A CA 1
ATOM 972 C C . VAL A 1 115 ? -1.387 4.392 -1.035 1.00 94.62 115 VAL A C 1
ATOM 974 O O . VAL A 1 115 ? -0.346 3.894 -0.614 1.00 94.62 115 VAL A O 1
ATOM 977 N N . GLU A 1 116 ? -2.469 4.530 -0.287 1.00 95.00 116 GLU A N 1
ATOM 978 C CA . GLU A 1 116 ? -2.598 4.080 1.093 1.00 95.00 116 GLU A CA 1
ATOM 979 C C . GLU A 1 116 ? -3.649 2.969 1.141 1.00 95.00 116 GLU A C 1
ATOM 981 O O . GLU A 1 116 ? -4.758 3.146 0.634 1.00 95.00 116 GLU A O 1
ATOM 986 N N . VAL A 1 117 ? -3.319 1.835 1.753 1.00 96.50 117 VAL A N 1
ATOM 987 C CA . VAL A 1 117 ? -4.178 0.648 1.827 1.00 96.50 117 VAL A CA 1
ATOM 988 C C . VAL A 1 117 ? -4.250 0.178 3.273 1.00 96.50 117 VAL A C 1
ATOM 990 O O . VAL A 1 117 ? -3.221 -0.010 3.918 1.00 96.50 117 VAL A O 1
ATOM 993 N N . LEU A 1 118 ? -5.459 -0.017 3.793 1.00 94.94 118 LEU A N 1
ATOM 994 C CA . LEU A 1 118 ? -5.671 -0.788 5.014 1.00 94.94 118 LEU A CA 1
ATOM 995 C C . LEU A 1 118 ? -5.850 -2.244 4.606 1.00 94.94 118 LEU A C 1
ATOM 997 O O . LEU A 1 118 ? -6.706 -2.522 3.774 1.00 94.94 118 LEU A O 1
ATOM 1001 N N . SER A 1 119 ? -5.062 -3.152 5.171 1.00 94.88 119 SER A N 1
ATOM 1002 C CA . SER A 1 119 ? -5.140 -4.578 4.854 1.00 94.88 119 SER A CA 1
ATOM 1003 C C . SER A 1 119 ? -4.801 -5.421 6.072 1.00 94.88 119 SER A C 1
ATOM 1005 O O . SER A 1 119 ? -3.930 -5.055 6.860 1.00 94.88 119 SER A O 1
ATOM 1007 N N . ASN A 1 120 ? -5.514 -6.527 6.244 1.00 92.38 120 ASN A N 1
ATOM 1008 C CA . ASN A 1 120 ? -5.311 -7.472 7.346 1.00 92.38 120 ASN A CA 1
ATOM 1009 C C . ASN A 1 120 ? -4.092 -8.378 7.100 1.00 92.38 120 ASN A C 1
ATOM 1011 O O . ASN A 1 120 ? -3.462 -8.864 8.038 1.00 92.38 120 ASN A O 1
ATOM 1015 N N . GLU A 1 121 ? -3.761 -8.574 5.824 1.00 93.88 121 GLU A N 1
ATOM 1016 C CA . GLU A 1 121 ? -2.633 -9.367 5.352 1.00 93.88 121 GLU A CA 1
ATOM 1017 C C . GLU A 1 121 ? -1.698 -8.511 4.480 1.00 93.88 121 GLU A C 1
ATOM 1019 O O . GLU A 1 121 ? -2.144 -7.547 3.844 1.00 93.88 121 GLU A O 1
ATOM 1024 N N . PRO A 1 122 ? -0.391 -8.820 4.428 1.00 95.19 122 PRO A N 1
ATOM 1025 C CA . PRO A 1 122 ? 0.499 -8.185 3.466 1.00 95.19 122 PRO A CA 1
ATOM 1026 C C . PRO A 1 122 ? 0.085 -8.539 2.031 1.00 95.19 122 PRO A C 1
ATOM 1028 O O . PRO A 1 122 ? -0.394 -9.647 1.793 1.00 95.19 122 PRO A O 1
ATOM 1031 N N . PRO A 1 123 ? 0.306 -7.642 1.058 1.00 97.06 123 PRO A N 1
ATOM 1032 C CA . PRO A 1 123 ? -0.013 -7.946 -0.327 1.00 97.06 123 PRO A CA 1
ATOM 1033 C C . PRO A 1 123 ? 0.948 -8.987 -0.900 1.00 97.06 123 PRO A C 1
ATOM 1035 O O . PRO A 1 123 ? 2.119 -9.068 -0.510 1.00 97.06 123 PRO A O 1
ATOM 1038 N N . GLU A 1 124 ? 0.489 -9.704 -1.920 1.00 97.25 124 GLU A N 1
ATOM 1039 C CA . GLU A 1 124 ? 1.391 -10.408 -2.824 1.00 97.25 124 GLU A CA 1
ATOM 1040 C C . GLU A 1 124 ? 2.170 -9.376 -3.650 1.00 97.25 124 GLU A C 1
ATOM 1042 O O . GLU A 1 124 ? 1.588 -8.446 -4.213 1.00 97.25 124 GLU A O 1
ATOM 1047 N N . ILE A 1 125 ? 3.493 -9.533 -3.730 1.00 95.94 125 ILE A N 1
ATOM 1048 C CA . ILE A 1 125 ? 4.368 -8.638 -4.491 1.00 95.94 125 ILE A CA 1
ATOM 1049 C C . ILE A 1 125 ? 5.083 -9.446 -5.566 1.00 95.94 125 ILE A C 1
ATOM 1051 O O . ILE A 1 125 ? 5.826 -10.379 -5.262 1.00 95.94 125 ILE A O 1
ATOM 1055 N N . THR A 1 126 ? 4.891 -9.062 -6.825 1.00 95.19 126 THR A N 1
ATOM 1056 C CA . THR A 1 126 ? 5.504 -9.729 -7.979 1.00 95.19 126 THR A CA 1
ATO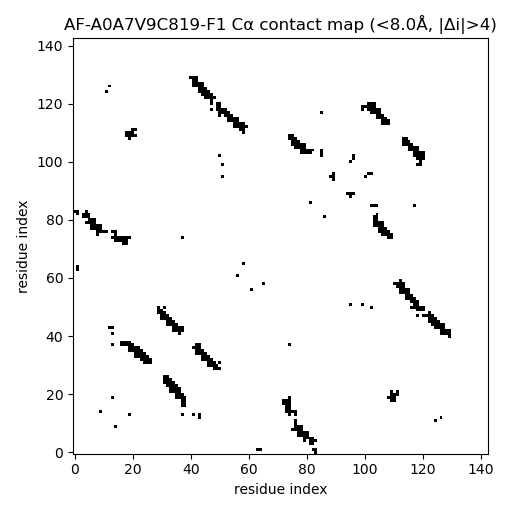M 1057 C C . THR A 1 126 ? 6.176 -8.712 -8.889 1.00 95.19 126 THR A C 1
ATOM 1059 O O . THR A 1 126 ? 5.595 -7.679 -9.208 1.00 95.19 126 THR A O 1
ATOM 1062 N N . GLU A 1 127 ? 7.409 -8.991 -9.310 1.00 92.44 127 GLU A N 1
ATOM 1063 C CA . GLU A 1 127 ? 8.008 -8.283 -10.442 1.00 92.44 127 GLU A CA 1
ATOM 1064 C C . GLU A 1 127 ? 7.376 -8.831 -11.721 1.00 92.44 127 GLU A C 1
ATOM 1066 O O . GLU A 1 127 ? 7.371 -10.042 -11.954 1.00 92.44 127 GLU A O 1
ATOM 1071 N N . ILE A 1 128 ? 6.791 -7.942 -12.513 1.00 91.19 128 ILE A N 1
ATOM 1072 C CA . ILE A 1 128 ? 6.210 -8.253 -13.811 1.00 91.19 128 ILE A CA 1
ATOM 1073 C C . ILE A 1 128 ? 7.108 -7.639 -14.884 1.00 91.19 128 ILE A C 1
ATOM 1075 O O . ILE A 1 128 ? 7.731 -6.600 -14.666 1.00 91.19 128 ILE A O 1
ATOM 1079 N N . GLY A 1 129 ? 7.235 -8.309 -16.028 1.00 80.62 129 GLY A N 1
ATOM 1080 C CA . GLY A 1 129 ? 8.009 -7.765 -17.139 1.00 80.62 129 GLY A CA 1
ATOM 1081 C C . GLY A 1 129 ? 7.490 -6.382 -17.535 1.00 80.62 129 GLY A C 1
ATOM 1082 O O . GLY A 1 129 ? 6.301 -6.083 -17.402 1.00 80.62 129 GLY A O 1
ATOM 1083 N N . ILE A 1 130 ? 8.385 -5.530 -18.031 1.00 75.00 130 ILE A N 1
ATOM 1084 C CA . ILE A 1 130 ? 7.950 -4.388 -18.829 1.00 75.00 130 ILE A CA 1
ATOM 1085 C C . ILE A 1 130 ? 7.556 -4.994 -20.166 1.00 75.00 130 ILE A C 1
ATOM 1087 O O . ILE A 1 130 ? 8.418 -5.237 -21.009 1.00 75.00 130 ILE A O 1
ATOM 1091 N N . ASP A 1 131 ? 6.277 -5.321 -20.321 1.00 63.53 131 ASP A N 1
ATOM 1092 C CA . ASP A 1 131 ? 5.751 -5.642 -21.637 1.00 63.53 131 ASP A CA 1
ATOM 1093 C C . ASP A 1 131 ? 6.042 -4.427 -22.520 1.00 63.53 131 ASP A C 1
ATOM 1095 O O . ASP A 1 131 ? 5.542 -3.324 -22.285 1.00 63.53 131 ASP A O 1
ATOM 1099 N N . SER A 1 132 ? 6.939 -4.604 -23.488 1.00 48.75 132 SER A N 1
ATOM 1100 C CA . SER A 1 132 ? 7.072 -3.663 -24.583 1.00 48.75 132 SER A CA 1
ATOM 1101 C C . SER A 1 132 ? 5.723 -3.651 -25.280 1.00 48.75 132 SER A C 1
ATOM 1103 O O . SER A 1 132 ? 5.328 -4.667 -25.851 1.00 48.75 132 SER A O 1
ATOM 1105 N N . GLU A 1 133 ? 5.011 -2.530 -25.241 1.00 48.88 133 GLU A N 1
ATOM 1106 C CA . GLU A 1 133 ? 3.959 -2.273 -26.217 1.00 48.88 133 GLU A CA 1
ATOM 1107 C C . GLU A 1 133 ? 4.617 -2.172 -27.609 1.00 48.88 133 GLU A C 1
ATOM 1109 O O . GLU A 1 133 ? 4.853 -1.092 -28.142 1.00 48.88 133 GLU A O 1
ATOM 1114 N N . GLU A 1 134 ? 4.985 -3.313 -28.193 1.00 46.69 134 GLU A N 1
ATOM 1115 C CA . GLU A 1 134 ? 5.150 -3.460 -29.632 1.00 46.69 134 GLU A CA 1
ATOM 1116 C C . GLU A 1 134 ? 3.775 -3.804 -30.215 1.00 46.69 134 GLU A C 1
ATOM 1118 O O . GLU A 1 134 ? 3.221 -4.867 -29.945 1.00 46.69 134 GLU A O 1
ATOM 1123 N N . GLY A 1 135 ? 3.242 -2.901 -31.044 1.00 44.78 135 GLY A N 1
ATOM 1124 C CA . GLY A 1 135 ? 2.257 -3.260 -32.065 1.00 44.78 135 GLY A CA 1
ATOM 1125 C C . GLY A 1 135 ? 0.789 -2.995 -31.734 1.00 44.78 135 GLY A C 1
ATOM 1126 O O . GLY A 1 135 ? -0.024 -3.913 -31.759 1.00 44.78 135 GL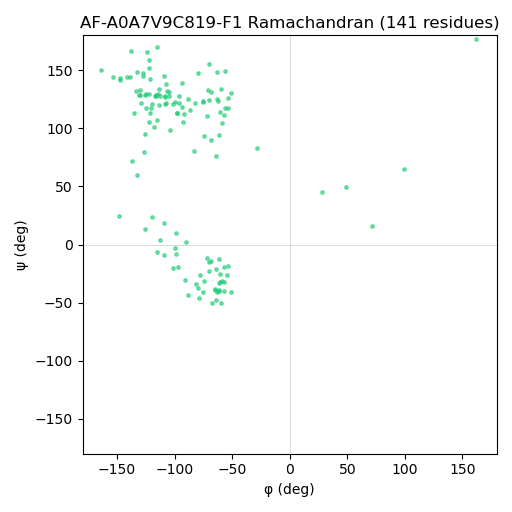Y A O 1
ATOM 1127 N N . ALA A 1 136 ? 0.403 -1.728 -31.574 1.00 41.59 136 ALA A N 1
ATOM 1128 C CA . ALA A 1 136 ? -0.882 -1.308 -32.131 1.00 41.59 136 ALA A CA 1
ATOM 1129 C C . ALA A 1 136 ? -0.653 -0.987 -33.616 1.00 41.59 136 ALA A C 1
ATOM 1131 O O . ALA A 1 136 ? -0.461 0.173 -33.987 1.00 41.59 136 ALA A O 1
ATOM 1132 N N . ASP A 1 137 ? -0.612 -2.027 -34.456 1.00 44.22 137 ASP A N 1
ATOM 1133 C CA . ASP A 1 137 ? -0.798 -1.868 -35.898 1.00 44.22 137 ASP A CA 1
ATOM 1134 C C . ASP A 1 137 ? -2.202 -1.293 -36.105 1.00 44.22 137 ASP A C 1
ATOM 1136 O O . ASP A 1 137 ? -3.212 -1.998 -36.118 1.00 44.22 137 ASP A O 1
ATOM 1140 N N . TYR A 1 138 ? -2.276 0.032 -36.211 1.00 47.00 138 TYR A N 1
ATOM 1141 C CA . TYR A 1 138 ? -3.433 0.698 -36.779 1.00 47.00 138 TYR A CA 1
ATOM 1142 C C . TYR A 1 138 ? -3.449 0.360 -38.270 1.00 47.00 138 TYR A C 1
ATOM 1144 O O . TYR A 1 138 ? -2.878 1.086 -39.086 1.00 47.00 138 TYR A O 1
ATOM 1152 N N . GLU A 1 139 ? -4.115 -0.736 -38.640 1.00 52.56 139 GLU A N 1
ATOM 1153 C CA . GLU A 1 139 ? -4.620 -0.869 -40.002 1.00 52.56 139 GLU A CA 1
ATOM 1154 C C . GLU A 1 139 ? -5.562 0.314 -40.241 1.00 52.56 139 GLU A C 1
ATOM 1156 O O . GLU A 1 139 ? -6.664 0.405 -39.694 1.00 52.56 139 GLU A O 1
ATOM 1161 N N . SER A 1 140 ? -5.072 1.284 -41.010 1.00 52.31 140 SER A N 1
ATOM 1162 C CA . SER A 1 140 ? -5.903 2.364 -41.516 1.00 52.31 140 SER A CA 1
ATOM 1163 C C . SER A 1 140 ? -6.946 1.727 -42.432 1.00 52.31 140 SER A C 1
ATOM 1165 O O . SER A 1 140 ? -6.553 1.007 -43.349 1.00 52.31 140 SER A O 1
ATOM 1167 N N . PRO A 1 141 ? -8.254 1.945 -42.217 1.00 55.84 141 PRO A N 1
ATOM 1168 C CA . PRO A 1 141 ? -9.233 1.500 -43.190 1.00 55.84 141 PRO A CA 1
ATOM 1169 C C . PRO A 1 141 ? -8.969 2.251 -44.496 1.00 55.84 141 PRO A C 1
ATOM 1171 O O . PRO A 1 141 ? -8.941 3.484 -44.502 1.00 55.84 141 PRO A O 1
ATOM 1174 N N . ASP A 1 142 ? -8.749 1.502 -45.577 1.00 62.69 142 ASP A N 1
ATOM 1175 C CA . ASP A 1 142 ? -8.677 2.047 -46.930 1.00 62.69 142 ASP A CA 1
ATOM 1176 C C . ASP A 1 142 ? -9.949 2.872 -47.200 1.00 62.69 142 ASP A C 1
ATOM 1178 O O . ASP A 1 142 ? -11.066 2.343 -47.161 1.00 62.69 142 ASP A O 1
ATOM 1182 N N . ILE A 1 143 ? -9.774 4.176 -47.443 1.00 59.06 143 ILE A N 1
ATOM 1183 C CA . ILE A 1 143 ? -10.801 5.077 -47.990 1.00 59.06 143 ILE A CA 1
ATOM 1184 C C . ILE A 1 143 ? -10.470 5.335 -49.456 1.00 59.06 143 ILE A C 1
ATOM 1186 O O . ILE A 1 143 ? -9.317 5.745 -49.727 1.00 59.06 143 ILE A O 1
#

Sequence (143 aa):
MYEDWEFERWETPVSNERLLSMVSLIDDSEILTIVIDGLPNKRIRFVFTDYPAYRNIQELYRTELWNKLYRKNLGITLIIPKSEWIESFRQSKELLDVYHPNAVHYMICTDDGCVEVLSNEPPEITEIGIDSEEGADYESPDI

Nearest PDB structures (foldseek):
  3epu-assembly1_B  TM=4.172E-01  e=1.999E+00  Salmonella enterica subsp. enterica serovar Typhimurium
  3d8m-assembly1_A  TM=3.043E-01  e=6.356E-01  Lactococcus phage TP901-1
  3da0-assembly1_C  TM=3.003E-01  e=9.835E-01  Lactococcus phage TP901-1
  6b9p-assembly1_A  TM=4.881E-01  e=6.289E+00  Canavalia ensiformis
  5yvq-assembly1_A  TM=2.127E-01  e=7.014E+00  Muvirus mu

Radius of gyration: 17.47 Å; Cα contacts (8 Å, |Δi|>4): 273; chains: 1; bounding box: 35×29×64 Å

Solvent-accessible surface area (backbone atoms only — not comparable to full-atom values): 8313 Å² total; per-residue (Å²): 133,65,85,80,50,48,81,39,82,40,89,51,100,45,43,80,19,50,45,28,42,78,75,46,78,46,83,53,96,72,34,40,38,39,32,34,36,26,56,92,83,43,30,41,37,39,38,36,72,53,55,93,46,71,50,80,43,56,48,86,83,36,54,72,58,52,68,70,63,72,65,81,70,39,24,47,35,33,36,27,78,46,40,68,66,62,52,53,43,53,76,73,34,86,54,44,59,73,79,38,69,61,49,32,35,38,35,44,45,34,83,74,23,33,42,38,35,36,21,50,58,84,56,53,76,42,83,45,80,77,76,74,90,76,76,86,76,75,78,72,79,90,126

Foldseek 3Di:
DCPPWDKDFDDAPQQAAQAKDWDDWDDPDQKTWTWIDRPPWWIKIWIANAFPDKDWFFCVVVVVVCVVVPDHRGWGKIKTQDDPVVVVCVVVPVCCCVRQVQWTWIWTDGPGTIMIITGSDGTDMDTDGPPPPDDPPPPPPDD